Protein AF-A0A0X3VZY6-F1 (afdb_monomer)

Nearest PDB structures (foldseek):
  1spb-assembly1_P  TM=7.757E-01  e=2.122E-01  Bacillus amyloliquefaciens
  3cnq-assembly1_P  TM=7.868E-01  e=3.619E-01  Bacillus amyloliquefaciens
  1scj-assembly1_B  TM=7.594E-01  e=2.771E-01  Bacillus subtilis
  3whi-assembly2_B  TM=7.362E-01  e=1.052E+00  Bacillus subtilis subsp. subtilis str. 168
  3fry-assembly1_B  TM=6.091E-01  e=3.868E-01  Archaeoglobus fulgidus

Mean predicted aligned error: 6.27 Å

Organism: Streptomyces violaceusniger (NCBI:txid68280)

Radius of gyration: 17.02 Å; Cα contacts (8 Å, |Δi|>4): 91; chains: 1; bounding box: 22×45×47 Å

Secondary structure (DSSP, 8-state):
-EEE-GGGHHHHHHHHHHT--EEEEEEGGGTEEEEE--GGGHHHHHTSTTEEEEPPP----PPPPP-----

Solvent-accessible surface area (backbone atoms only — not comparable to full-atom values): 4374 Å² total; per-residue (Å²): 63,35,36,35,44,52,96,46,37,73,62,34,52,55,54,44,46,73,60,59,40,51,75,76,46,79,37,63,94,75,18,34,40,33,55,51,60,62,76,89,44,47,68,59,45,57,67,37,76,54,45,76,46,75,48,77,87,77,88,80,81,76,77,79,77,74,86,70,81,88,125

Sequence (71 aa):
MLSVDPDRFAQVVEAARRAGPTVTGEQQILGALSGTIAEDRIPVLEAVDGVESVDREQIVRLPPPPDAPIQ

pLDDT: mean 90.29, std 7.34, range [62.22, 96.06]

Foldseek 3Di:
DWAFDLVCLVVLVVQLVVLPWDWPDDDSVRRDTDTDDDPVSQVVNCPRPGTDDDDDDDDDDDDPDDPDPPD

Structure (mmCIF, N/CA/C/O backbone):
data_AF-A0A0X3VZY6-F1
#
_entry.id   AF-A0A0X3VZY6-F1
#
loop_
_atom_site.group_PDB
_atom_site.id
_atom_site.type_symbol
_atom_site.label_atom_id
_atom_site.label_alt_id
_atom_site.label_comp_id
_atom_site.label_asym_id
_atom_site.label_entity_id
_atom_site.label_seq_id
_atom_site.pdbx_PDB_ins_code
_atom_site.Cartn_x
_atom_site.Cartn_y
_atom_site.Cartn_z
_atom_site.occupancy
_atom_site.B_iso_or_equiv
_atom_site.auth_seq_id
_atom_site.auth_comp_id
_atom_site.auth_asym_id
_atom_site.auth_atom_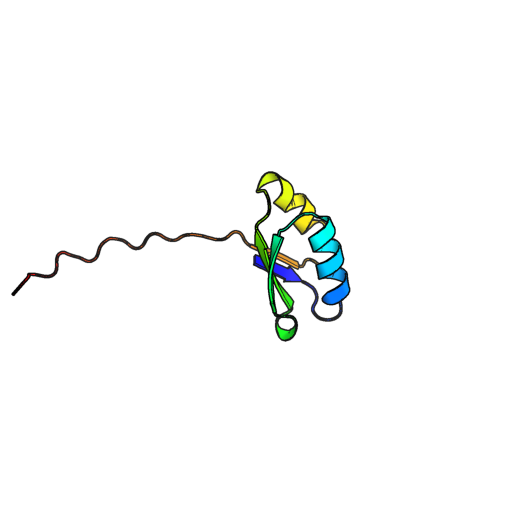id
_atom_site.pdbx_PDB_model_num
ATOM 1 N N . MET A 1 1 ? 0.893 4.568 4.123 1.00 90.00 1 MET A N 1
ATOM 2 C CA . MET A 1 1 ? 2.045 4.691 3.209 1.00 90.00 1 MET A CA 1
ATOM 3 C C . MET A 1 1 ? 2.346 3.308 2.656 1.00 90.00 1 MET A C 1
ATOM 5 O O . MET A 1 1 ? 2.115 2.334 3.352 1.00 90.00 1 MET A O 1
ATOM 9 N N . LEU A 1 2 ? 2.734 3.214 1.393 1.00 93.00 2 LEU A N 1
ATOM 10 C CA . LEU A 1 2 ? 2.953 1.967 0.664 1.00 93.00 2 LEU A CA 1
ATOM 11 C C . LEU A 1 2 ? 4.323 2.053 -0.009 1.00 93.00 2 LEU A C 1
ATOM 13 O O . LEU A 1 2 ? 4.571 3.032 -0.715 1.00 93.00 2 LEU A O 1
ATOM 17 N N . SER A 1 3 ? 5.163 1.043 0.185 1.00 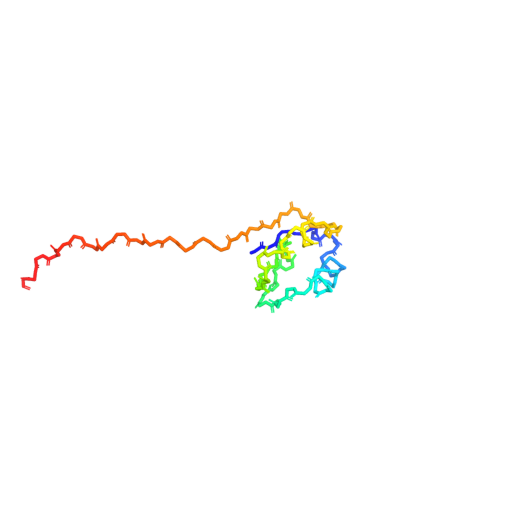95.25 3 SER A N 1
ATOM 18 C CA . SER A 1 3 ? 6.436 0.887 -0.526 1.00 95.25 3 SER A CA 1
ATOM 19 C C . SER A 1 3 ? 6.263 -0.138 -1.642 1.00 95.25 3 SER A C 1
ATOM 21 O O . SER A 1 3 ? 5.635 -1.182 -1.439 1.00 95.25 3 SER A O 1
ATOM 23 N N . VAL A 1 4 ? 6.784 0.168 -2.824 1.00 94.06 4 VAL A N 1
ATOM 24 C CA . VAL A 1 4 ? 6.649 -0.642 -4.035 1.00 94.06 4 VAL A CA 1
ATOM 25 C C . VAL A 1 4 ? 7.968 -0.719 -4.788 1.00 94.06 4 VAL A C 1
ATOM 27 O O . VAL A 1 4 ? 8.785 0.198 -4.714 1.00 94.06 4 VAL A O 1
ATOM 30 N N . ASP A 1 5 ? 8.114 -1.767 -5.592 1.00 91.44 5 ASP A N 1
ATOM 31 C CA . ASP A 1 5 ? 9.231 -1.930 -6.519 1.00 91.44 5 ASP A CA 1
ATOM 32 C C . ASP A 1 5 ? 9.319 -0.720 -7.486 1.00 91.44 5 ASP A C 1
ATOM 34 O O . ASP A 1 5 ? 8.400 -0.499 -8.294 1.00 91.44 5 ASP A O 1
ATOM 38 N N . PRO A 1 6 ? 10.403 0.081 -7.433 1.00 89.19 6 PRO A N 1
ATOM 39 C CA . PRO A 1 6 ? 10.554 1.278 -8.254 1.00 89.19 6 PRO A CA 1
ATOM 40 C C . PRO A 1 6 ? 10.728 0.966 -9.747 1.00 89.19 6 PRO A C 1
ATOM 42 O O . PRO A 1 6 ? 10.286 1.762 -10.580 1.00 89.19 6 PRO A O 1
ATOM 45 N N . ASP A 1 7 ? 11.280 -0.196 -10.110 1.00 92.00 7 ASP A N 1
ATOM 46 C CA . ASP A 1 7 ? 11.442 -0.606 -11.512 1.00 92.00 7 ASP A CA 1
ATOM 47 C C . ASP A 1 7 ? 10.088 -0.942 -12.157 1.00 92.00 7 ASP A C 1
ATOM 49 O O . ASP A 1 7 ? 9.921 -0.887 -13.380 1.00 92.00 7 ASP A O 1
ATOM 53 N N . ARG A 1 8 ? 9.082 -1.244 -11.327 1.00 91.81 8 ARG A N 1
ATOM 54 C CA . ARG A 1 8 ? 7.714 -1.595 -11.734 1.00 91.81 8 ARG A CA 1
ATOM 55 C C . ARG A 1 8 ? 6.671 -0.570 -11.292 1.00 91.81 8 ARG A C 1
ATOM 57 O O . ARG A 1 8 ? 5.475 -0.827 -11.439 1.00 91.81 8 ARG A O 1
ATOM 64 N N . PHE A 1 9 ? 7.097 0.602 -10.818 1.00 92.88 9 PHE A N 1
ATOM 65 C CA . PHE A 1 9 ? 6.260 1.566 -10.097 1.00 92.88 9 PHE A CA 1
ATOM 66 C C . PHE A 1 9 ? 4.895 1.817 -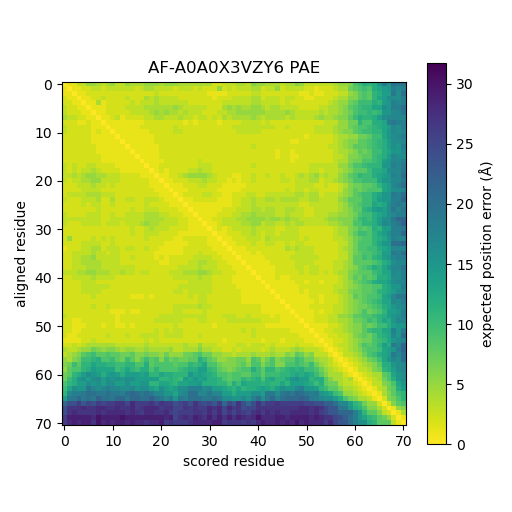10.750 1.00 92.88 9 PHE A C 1
ATOM 68 O O . PHE A 1 9 ? 3.860 1.624 -10.121 1.00 92.88 9 PHE A O 1
ATOM 75 N N . ALA A 1 10 ? 4.867 2.179 -12.037 1.00 93.06 10 ALA A N 1
ATOM 76 C CA . ALA A 1 10 ? 3.618 2.489 -12.738 1.00 93.06 10 ALA A CA 1
ATOM 77 C C . ALA A 1 10 ? 2.644 1.296 -12.778 1.00 93.06 10 ALA A C 1
ATOM 79 O O . ALA A 1 10 ? 1.436 1.467 -12.621 1.00 93.06 10 ALA A O 1
ATOM 80 N N . GLN A 1 11 ? 3.160 0.076 -12.953 1.00 94.38 11 GLN A N 1
ATOM 81 C CA . GLN A 1 11 ? 2.341 -1.134 -12.957 1.00 94.38 11 GLN A CA 1
ATOM 82 C C . GLN A 1 11 ? 1.782 -1.427 -11.560 1.00 94.38 11 GLN A C 1
ATOM 84 O O . GLN A 1 11 ? 0.598 -1.747 -11.434 1.00 94.38 11 GLN A O 1
ATOM 89 N N . VAL A 1 12 ? 2.618 -1.301 -10.525 1.00 94.44 12 VAL A N 1
ATOM 90 C CA . VAL A 1 12 ? 2.213 -1.570 -9.140 1.00 94.44 12 VAL A CA 1
ATOM 91 C C . VAL A 1 12 ? 1.222 -0.517 -8.651 1.00 94.44 12 VAL A C 1
ATOM 93 O O . VAL A 1 12 ? 0.229 -0.877 -8.031 1.00 94.44 12 VAL A O 1
ATOM 96 N N . VAL A 1 13 ? 1.406 0.763 -8.991 1.00 93.06 13 VAL A N 1
ATOM 97 C CA . VAL A 1 13 ? 0.456 1.835 -8.649 1.00 93.06 13 VAL A CA 1
ATOM 98 C C . VAL A 1 13 ? -0.911 1.588 -9.280 1.00 93.06 13 VAL A C 1
ATOM 100 O O . VAL A 1 13 ? -1.928 1.714 -8.602 1.00 93.06 13 VAL A O 1
ATOM 103 N N . GLU A 1 14 ? -0.969 1.176 -10.545 1.00 94.75 14 GLU A N 1
ATOM 104 C CA . GLU A 1 14 ? -2.240 0.835 -11.190 1.00 94.75 14 GLU A CA 1
ATOM 105 C C . GLU A 1 14 ? -2.912 -0.388 -10.552 1.00 94.75 14 GLU A C 1
ATOM 107 O O . GLU A 1 14 ? -4.129 -0.400 -10.342 1.00 94.75 14 GLU A O 1
ATOM 112 N N . ALA A 1 15 ? -2.138 -1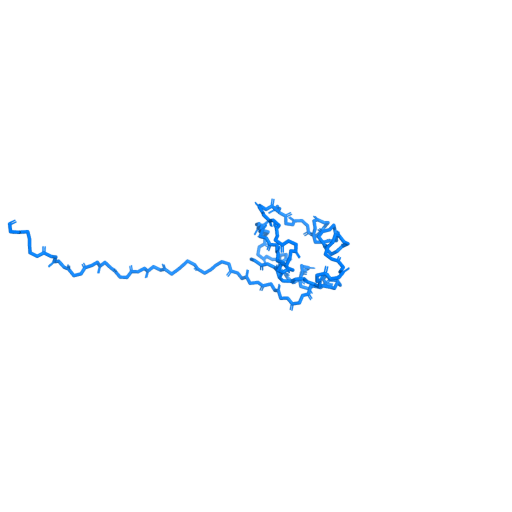.414 -10.194 1.00 94.38 15 ALA A N 1
ATOM 113 C CA . ALA A 1 15 ? -2.657 -2.574 -9.474 1.00 94.38 15 ALA A CA 1
ATOM 114 C C . ALA A 1 15 ? -3.155 -2.194 -8.068 1.00 94.38 15 ALA A C 1
ATOM 116 O O . ALA A 1 15 ? -4.262 -2.575 -7.679 1.00 94.38 15 ALA A O 1
ATOM 117 N N . ALA A 1 16 ? -2.393 -1.369 -7.350 1.00 92.81 16 ALA A N 1
ATOM 118 C CA . ALA A 1 16 ? -2.754 -0.826 -6.052 1.00 92.81 16 ALA A CA 1
ATOM 119 C C . ALA A 1 16 ? -4.047 -0.014 -6.148 1.00 92.81 16 ALA A C 1
ATOM 121 O O . ALA A 1 16 ? -4.960 -0.272 -5.378 1.00 92.81 16 ALA A O 1
ATOM 122 N N . ARG A 1 17 ? -4.206 0.880 -7.135 1.00 94.31 17 ARG A N 1
ATOM 123 C CA . ARG A 1 17 ? -5.446 1.653 -7.364 1.00 94.31 17 ARG A CA 1
ATOM 124 C C . ARG A 1 17 ? -6.673 0.757 -7.537 1.00 94.31 17 ARG A C 1
ATOM 126 O O . ARG A 1 17 ? -7.738 1.063 -7.003 1.00 94.31 17 ARG A O 1
ATOM 133 N N . ARG A 1 18 ? -6.533 -0.387 -8.213 1.00 94.38 18 ARG A N 1
ATOM 134 C CA . ARG A 1 18 ? -7.614 -1.385 -8.347 1.00 94.38 18 ARG A CA 1
ATOM 135 C C . ARG A 1 18 ? -7.952 -2.079 -7.025 1.00 94.38 18 ARG A C 1
ATOM 137 O O . ARG A 1 18 ? -9.084 -2.525 -6.852 1.00 94.38 18 ARG A O 1
ATOM 144 N N . ALA A 1 19 ? -7.020 -2.122 -6.074 1.00 92.69 19 ALA A N 1
ATOM 145 C CA . ALA A 1 19 ? -7.275 -2.561 -4.703 1.00 92.69 19 ALA A CA 1
ATOM 146 C C . ALA A 1 19 ? -8.060 -1.520 -3.871 1.00 92.69 19 ALA A C 1
ATOM 148 O O . ALA A 1 19 ? -8.433 -1.797 -2.731 1.00 92.69 19 ALA A O 1
ATOM 149 N N . GLY A 1 20 ? -8.413 -0.364 -4.438 1.00 92.38 20 GLY A N 1
ATOM 150 C CA . GLY A 1 20 ? -9.308 0.624 -3.831 1.00 92.38 20 GLY A CA 1
ATOM 151 C C . GLY A 1 20 ? -8.720 1.693 -2.889 1.00 92.38 20 GLY A C 1
ATOM 152 O O . GLY A 1 20 ? -9.530 2.355 -2.240 1.00 92.38 20 GLY A O 1
ATOM 153 N N . PRO A 1 21 ? -7.395 1.923 -2.765 1.00 93.75 21 PRO A N 1
ATOM 154 C CA . PRO A 1 21 ? -6.892 3.099 -2.079 1.00 93.75 21 PRO A CA 1
ATOM 155 C C . PRO A 1 21 ? -7.184 4.365 -2.898 1.00 93.75 21 PRO A C 1
ATOM 157 O O . PRO A 1 21 ? -7.001 4.410 -4.117 1.00 93.75 21 PRO A O 1
ATOM 160 N N . THR A 1 22 ? -7.564 5.434 -2.206 1.00 95.12 22 THR A N 1
ATOM 161 C CA . THR A 1 22 ? -7.502 6.794 -2.743 1.00 95.12 22 THR A CA 1
ATOM 162 C C . THR A 1 22 ? -6.065 7.278 -2.640 1.00 95.12 22 THR A C 1
ATOM 164 O O . THR A 1 22 ? -5.571 7.542 -1.546 1.00 95.12 22 THR A O 1
ATOM 167 N N . VAL A 1 23 ? -5.382 7.385 -3.774 1.00 93.81 23 VAL A N 1
ATOM 168 C CA . VAL A 1 23 ? -4.004 7.882 -3.824 1.00 93.81 23 VAL A CA 1
ATOM 169 C C . VAL A 1 23 ? -3.984 9.391 -3.601 1.00 93.81 23 VAL A C 1
ATOM 171 O O . VAL A 1 23 ? -4.657 10.132 -4.316 1.00 93.81 23 VAL A O 1
ATOM 174 N N . THR A 1 24 ? -3.185 9.839 -2.637 1.00 94.06 24 THR A N 1
ATOM 175 C CA . THR A 1 24 ? -2.985 11.256 -2.298 1.00 94.06 24 THR A CA 1
ATOM 176 C C . THR A 1 24 ? -1.596 11.767 -2.673 1.00 94.06 24 THR A C 1
ATOM 178 O O . THR A 1 24 ? -1.403 12.977 -2.761 1.00 94.06 24 THR A O 1
ATOM 181 N N . GLY A 1 25 ? -0.636 10.876 -2.935 1.00 93.25 25 GLY A N 1
ATOM 182 C CA . GLY A 1 25 ? 0.691 11.258 -3.407 1.00 93.25 25 GLY A CA 1
ATOM 183 C C . GLY A 1 25 ? 1.496 10.080 -3.943 1.00 93.25 25 GLY A C 1
ATOM 184 O O . GLY A 1 25 ? 1.377 8.961 -3.451 1.00 93.25 25 GLY A O 1
ATOM 185 N N . GLU A 1 26 ? 2.339 10.356 -4.932 1.00 95.06 26 GLU A N 1
ATOM 186 C CA . GLU A 1 26 ? 3.255 9.402 -5.558 1.00 95.06 26 GLU A CA 1
ATOM 187 C C . GLU A 1 26 ? 4.683 9.938 -5.473 1.00 95.06 26 GLU A C 1
ATOM 189 O O . GLU A 1 26 ? 4.938 11.114 -5.737 1.00 95.06 26 GLU A O 1
ATOM 194 N N . GLN A 1 27 ? 5.619 9.073 -5.102 1.00 94.44 27 GLN A N 1
ATOM 195 C CA . GLN A 1 27 ? 7.039 9.377 -4.967 1.00 94.44 27 GLN A CA 1
ATOM 196 C C . GLN A 1 27 ? 7.825 8.325 -5.747 1.00 94.44 27 GLN A C 1
ATOM 198 O O . GLN A 1 27 ? 8.495 7.469 -5.174 1.00 94.44 27 GLN A O 1
ATOM 203 N N . GLN A 1 28 ? 7.722 8.388 -7.076 1.00 92.25 28 GLN A N 1
ATOM 204 C CA . GLN A 1 28 ? 8.258 7.373 -7.988 1.00 92.25 28 GLN A CA 1
ATOM 205 C C . GLN A 1 28 ? 9.750 7.085 -7.772 1.00 92.25 28 GLN A C 1
ATOM 207 O O . GLN A 1 28 ? 10.151 5.929 -7.767 1.00 92.25 28 GLN A O 1
ATOM 212 N N . ILE A 1 29 ? 10.565 8.122 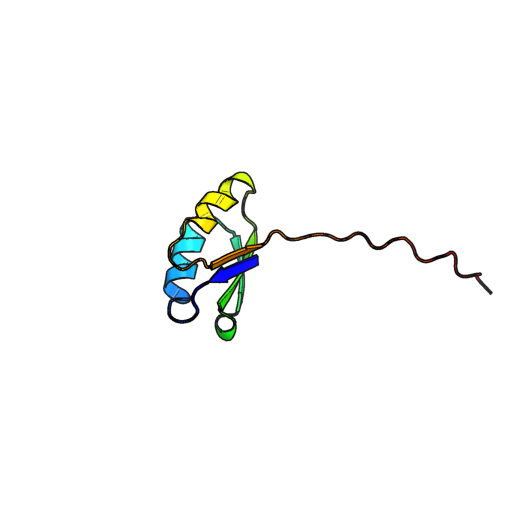-7.545 1.00 90.62 29 ILE A N 1
ATOM 213 C CA . ILE A 1 29 ? 12.014 7.973 -7.309 1.00 90.62 29 ILE A CA 1
ATOM 214 C C . ILE A 1 29 ? 12.299 7.137 -6.051 1.00 90.62 29 ILE A C 1
ATOM 216 O O . ILE A 1 29 ? 13.294 6.425 -6.003 1.00 90.62 29 ILE A O 1
ATOM 220 N N . LEU A 1 30 ? 11.434 7.234 -5.039 1.00 91.25 30 LEU A N 1
ATOM 221 C CA . LEU A 1 30 ? 11.583 6.539 -3.761 1.00 91.25 30 LEU A CA 1
ATOM 222 C C . LEU A 1 30 ? 10.818 5.211 -3.712 1.00 91.25 30 LEU A C 1
ATOM 224 O O . LEU A 1 30 ? 10.869 4.542 -2.687 1.00 91.25 30 LEU A O 1
ATOM 228 N N . GLY A 1 31 ? 10.078 4.851 -4.767 1.00 94.88 31 GLY A N 1
ATOM 229 C CA . GLY A 1 31 ? 9.213 3.672 -4.747 1.00 94.88 31 GLY A CA 1
ATOM 230 C C . GLY A 1 31 ? 8.085 3.778 -3.717 1.00 94.88 31 GLY A C 1
ATOM 231 O O . GLY A 1 31 ? 7.691 2.774 -3.142 1.00 94.88 31 GLY A O 1
ATOM 232 N N . ALA A 1 32 ? 7.569 4.981 -3.440 1.00 94.69 32 ALA A N 1
ATOM 233 C CA . ALA A 1 32 ? 6.562 5.177 -2.395 1.00 94.69 32 ALA A CA 1
ATOM 234 C C . ALA A 1 32 ? 5.244 5.773 -2.913 1.00 94.69 32 ALA A C 1
ATOM 236 O O . ALA A 1 32 ? 5.211 6.624 -3.805 1.00 94.69 32 ALA A O 1
ATOM 237 N N . LEU A 1 33 ? 4.144 5.337 -2.303 1.00 94.25 33 LEU A N 1
ATOM 238 C CA . LEU A 1 33 ? 2.780 5.793 -2.550 1.00 94.25 33 LEU A CA 1
ATOM 239 C C . LEU A 1 33 ? 2.106 6.138 -1.215 1.00 94.25 33 LEU A C 1
ATOM 241 O O . LEU A 1 33 ? 2.150 5.381 -0.244 1.00 94.25 33 LEU A O 1
ATOM 245 N N . SER A 1 34 ? 1.419 7.271 -1.178 1.00 94.44 34 SER A N 1
ATOM 246 C CA . SER A 1 34 ? 0.584 7.686 -0.054 1.00 94.44 34 SER A CA 1
ATOM 247 C C . SER A 1 34 ? -0.877 7.693 -0.467 1.00 94.44 34 SER A C 1
ATOM 249 O O . SER A 1 34 ? -1.229 8.072 -1.585 1.00 94.44 34 SER A O 1
ATOM 251 N N . GLY A 1 35 ? -1.742 7.269 0.447 1.00 94.50 35 GLY A N 1
ATOM 252 C CA . GLY A 1 35 ? -3.169 7.213 0.198 1.00 94.50 35 GLY A CA 1
ATOM 253 C C . GLY A 1 35 ? -3.953 6.717 1.399 1.00 94.50 35 GLY A C 1
ATOM 254 O O . GLY A 1 35 ? -3.386 6.309 2.414 1.00 94.50 35 GLY A O 1
ATOM 255 N N . THR A 1 36 ? -5.268 6.750 1.248 1.00 94.81 36 THR A N 1
ATOM 256 C CA . THR A 1 36 ? -6.244 6.270 2.224 1.00 94.81 36 THR A CA 1
ATOM 257 C C . THR A 1 36 ? -6.967 5.050 1.682 1.00 94.81 36 THR A C 1
ATOM 259 O O . THR A 1 36 ? -7.397 5.022 0.532 1.00 94.81 36 THR A O 1
ATOM 262 N N . ILE A 1 37 ? -7.123 4.031 2.519 1.00 95.06 37 ILE A N 1
ATOM 263 C CA . ILE A 1 37 ? -7.855 2.803 2.208 1.00 95.06 37 ILE A CA 1
ATOM 264 C C . ILE A 1 37 ? -8.604 2.352 3.464 1.00 95.06 37 ILE A C 1
ATOM 266 O O . ILE A 1 37 ? -8.210 2.707 4.576 1.00 95.06 37 ILE A O 1
ATOM 270 N N . ALA A 1 38 ? -9.687 1.595 3.296 1.00 93.94 38 ALA A N 1
ATOM 271 C CA . ALA A 1 38 ? -10.357 0.956 4.421 1.00 93.94 38 ALA A CA 1
ATOM 272 C C . ALA A 1 38 ? -9.412 -0.041 5.120 1.00 93.94 38 ALA A C 1
ATOM 274 O O . ALA A 1 38 ? -8.623 -0.727 4.468 1.00 93.94 38 ALA A O 1
ATOM 275 N N . GLU A 1 39 ? -9.461 -0.103 6.450 1.00 90.69 39 GLU A N 1
ATOM 276 C CA . GLU A 1 39 ? -8.493 -0.871 7.244 1.00 90.69 39 GLU A CA 1
ATOM 277 C C . GLU A 1 39 ? -8.573 -2.384 6.983 1.00 90.69 39 GLU A C 1
ATOM 279 O O . GLU A 1 39 ? -7.552 -3.064 6.896 1.00 90.69 39 GLU A O 1
ATOM 284 N N . ASP A 1 40 ? -9.778 -2.899 6.759 1.00 93.44 40 ASP A N 1
ATOM 285 C CA . ASP A 1 40 ? -10.053 -4.289 6.386 1.00 93.44 40 ASP A CA 1
ATOM 286 C C . ASP A 1 40 ? -9.512 -4.669 4.995 1.00 93.44 40 ASP A C 1
ATOM 288 O O . ASP A 1 40 ? -9.358 -5.849 4.679 1.00 93.44 40 ASP A O 1
ATOM 292 N N . ARG A 1 41 ? -9.179 -3.676 4.165 1.00 94.00 41 ARG A N 1
ATOM 293 C CA . ARG A 1 41 ? -8.609 -3.850 2.823 1.00 94.00 41 ARG A CA 1
ATOM 294 C C . ARG A 1 41 ? -7.082 -3.817 2.810 1.00 94.00 41 ARG A C 1
ATOM 296 O O . ARG A 1 41 ? -6.503 -4.109 1.767 1.00 94.0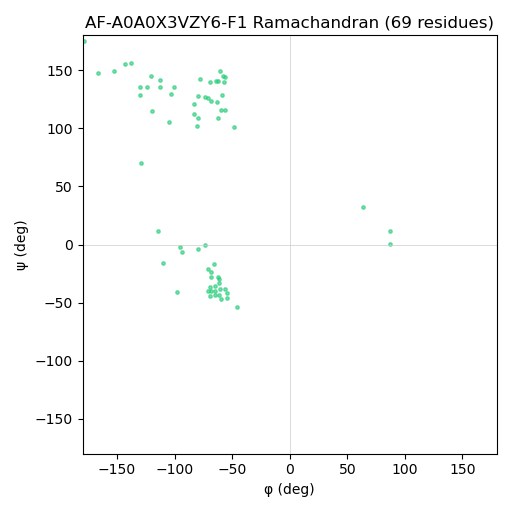0 41 ARG A O 1
ATOM 303 N N . ILE A 1 42 ? -6.424 -3.511 3.931 1.00 93.62 42 ILE A N 1
ATOM 304 C CA . ILE A 1 42 ? -4.954 -3.488 4.016 1.00 93.62 42 ILE A CA 1
ATOM 305 C C . ILE A 1 42 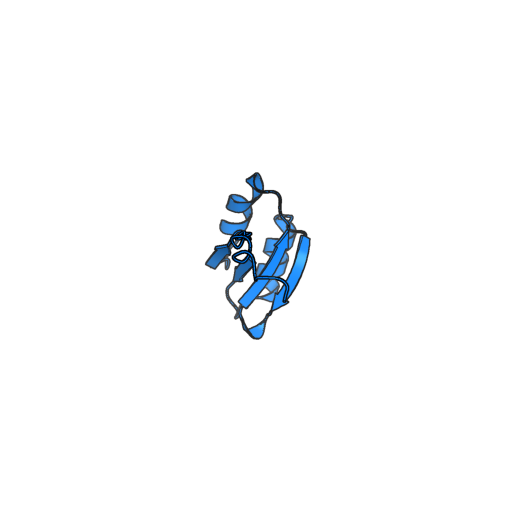? -4.326 -4.817 3.547 1.00 93.62 42 ILE A C 1
ATOM 307 O O . ILE A 1 42 ? -3.449 -4.750 2.688 1.00 93.62 42 ILE A O 1
ATOM 311 N N . PRO A 1 43 ? -4.808 -6.011 3.957 1.00 95.00 43 PRO A N 1
ATOM 312 C CA . PRO A 1 43 ? -4.237 -7.277 3.480 1.00 95.00 43 PRO A CA 1
ATOM 313 C C . PRO A 1 43 ? -4.373 -7.487 1.965 1.00 95.00 43 PRO A C 1
ATOM 315 O O . PRO A 1 43 ? -3.555 -8.158 1.344 1.00 95.00 43 PRO A O 1
ATOM 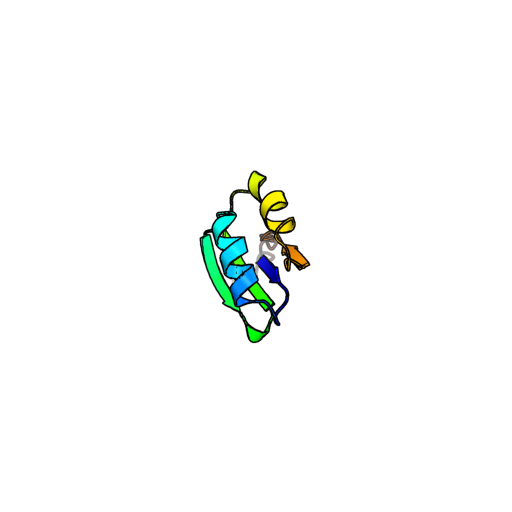318 N N . VAL A 1 44 ? -5.407 -6.907 1.344 1.00 94.81 44 VAL A N 1
ATOM 319 C CA . VAL A 1 44 ? -5.586 -6.956 -0.117 1.00 94.81 44 VAL A CA 1
ATOM 320 C C . VAL A 1 44 ? -4.517 -6.118 -0.812 1.00 94.81 44 VAL A C 1
ATOM 322 O O . VAL A 1 44 ? -4.046 -6.500 -1.879 1.00 94.81 44 VAL A O 1
ATOM 325 N N . LEU A 1 45 ? -4.137 -4.989 -0.212 1.00 93.56 45 LEU A N 1
ATOM 326 C CA . LEU A 1 45 ? -3.084 -4.123 -0.727 1.00 93.56 45 LEU A CA 1
ATOM 327 C C . LEU A 1 45 ? -1.698 -4.766 -0.564 1.00 93.56 45 LEU A C 1
ATOM 329 O O . LEU A 1 45 ? -0.908 -4.710 -1.497 1.00 93.56 45 LEU A O 1
ATOM 333 N N . GLU A 1 46 ? -1.434 -5.429 0.566 1.00 94.88 46 GLU A N 1
ATOM 334 C CA . GLU A 1 46 ? -0.195 -6.195 0.806 1.00 94.88 46 GLU A CA 1
ATOM 335 C C . GLU A 1 46 ? -0.018 -7.358 -0.182 1.00 94.88 46 GLU A C 1
ATOM 337 O O . GLU A 1 46 ? 1.102 -7.726 -0.517 1.00 94.88 46 GLU A O 1
ATOM 342 N N . ALA A 1 47 ? -1.120 -7.933 -0.670 1.00 96.06 47 ALA A N 1
ATOM 343 C CA . ALA A 1 47 ? -1.096 -9.032 -1.631 1.00 96.06 47 ALA A CA 1
ATOM 344 C C . ALA A 1 47 ? -0.854 -8.591 -3.088 1.00 96.06 47 ALA A C 1
ATOM 346 O O . ALA A 1 47 ? -0.795 -9.442 -3.980 1.00 96.06 47 ALA A O 1
ATOM 347 N N . VAL A 1 48 ? -0.760 -7.286 -3.366 1.00 95.19 48 VAL A N 1
ATOM 348 C CA . VAL A 1 48 ? -0.468 -6.788 -4.715 1.00 95.19 48 VAL A CA 1
ATOM 349 C C . VAL A 1 48 ? 0.987 -7.102 -5.064 1.00 95.19 48 VAL A C 1
ATOM 351 O O . VAL A 1 48 ? 1.909 -6.723 -4.351 1.00 95.19 48 VAL A O 1
ATOM 354 N N . ASP A 1 49 ? 1.200 -7.774 -6.194 1.00 95.25 49 ASP A N 1
ATOM 355 C CA . ASP A 1 49 ? 2.546 -8.083 -6.679 1.00 95.25 49 ASP A CA 1
ATOM 356 C C . ASP A 1 49 ? 3.372 -6.803 -6.902 1.00 95.25 49 ASP A C 1
ATOM 358 O O . ASP A 1 49 ? 2.925 -5.873 -7.578 1.00 95.25 49 ASP A O 1
ATOM 362 N N . GLY A 1 50 ? 4.578 -6.771 -6.331 1.00 93.56 50 GLY A N 1
ATOM 363 C CA . GLY A 1 50 ? 5.459 -5.601 -6.313 1.00 93.56 50 GLY A CA 1
ATOM 364 C C . GLY A 1 50 ? 5.231 -4.635 -5.145 1.00 93.56 50 GLY A C 1
ATOM 365 O O . GLY A 1 50 ? 5.936 -3.633 -5.070 1.00 93.56 50 GLY A O 1
ATOM 366 N N . VAL A 1 51 ? 4.288 -4.911 -4.236 1.00 94.81 51 VAL A N 1
ATOM 367 C CA . VAL A 1 51 ? 4.219 -4.239 -2.929 1.00 94.81 51 VAL A CA 1
ATOM 368 C C . VAL A 1 51 ? 5.229 -4.869 -1.980 1.00 94.81 51 VAL A C 1
ATOM 370 O O . VAL A 1 51 ? 5.239 -6.081 -1.780 1.00 94.81 51 VAL A O 1
ATOM 373 N N . GLU A 1 52 ? 6.063 -4.030 -1.375 1.00 94.81 52 GLU A N 1
ATOM 374 C CA . GLU A 1 52 ? 7.079 -4.456 -0.412 1.00 94.81 52 GLU A CA 1
ATOM 375 C C . GLU A 1 52 ? 6.600 -4.278 1.031 1.00 94.81 52 GLU A C 1
ATOM 377 O O . GLU A 1 52 ? 6.834 -5.140 1.880 1.00 94.81 52 GLU A O 1
ATOM 382 N N . SER A 1 53 ? 5.912 -3.168 1.321 1.00 94.56 53 SER A N 1
ATOM 383 C CA . SER A 1 53 ? 5.370 -2.886 2.654 1.00 94.56 53 SER A CA 1
ATOM 384 C C . SER A 1 53 ? 4.132 -1.995 2.608 1.00 94.56 53 SER A C 1
ATOM 386 O O . SER A 1 53 ? 4.013 -1.114 1.753 1.00 94.56 53 SER A O 1
ATOM 388 N N . VAL A 1 54 ? 3.226 -2.186 3.573 1.00 94.75 54 VAL A N 1
ATOM 389 C CA . VAL A 1 54 ? 2.118 -1.265 3.858 1.00 94.75 54 VAL A CA 1
ATOM 390 C C . VAL A 1 54 ? 2.246 -0.756 5.289 1.00 94.75 54 VAL A C 1
ATOM 392 O O . VAL A 1 54 ? 2.075 -1.497 6.253 1.00 94.75 54 VAL A O 1
ATOM 395 N N . ASP A 1 55 ? 2.485 0.541 5.429 1.00 92.19 55 ASP A N 1
ATOM 396 C CA . ASP A 1 55 ? 2.598 1.225 6.710 1.00 92.19 55 ASP A CA 1
ATOM 397 C C . ASP A 1 55 ? 1.326 2.018 7.019 1.00 92.19 55 ASP A C 1
ATOM 399 O O . ASP A 1 55 ? 0.835 2.819 6.211 1.00 92.19 55 ASP A O 1
ATOM 403 N N . ARG A 1 56 ? 0.790 1.822 8.225 1.00 90.94 56 ARG A N 1
ATOM 404 C CA . ARG A 1 56 ? -0.340 2.609 8.732 1.00 90.94 56 ARG A CA 1
ATOM 405 C C . ARG A 1 56 ? 0.160 3.966 9.206 1.00 90.94 56 ARG A C 1
ATOM 407 O O . ARG A 1 56 ? 1.223 4.065 9.813 1.00 90.94 56 ARG A O 1
ATOM 414 N N . GLU A 1 57 ? -0.626 5.011 8.966 1.00 85.31 57 GLU A N 1
ATOM 415 C CA . GLU A 1 57 ? -0.338 6.303 9.581 1.00 85.31 57 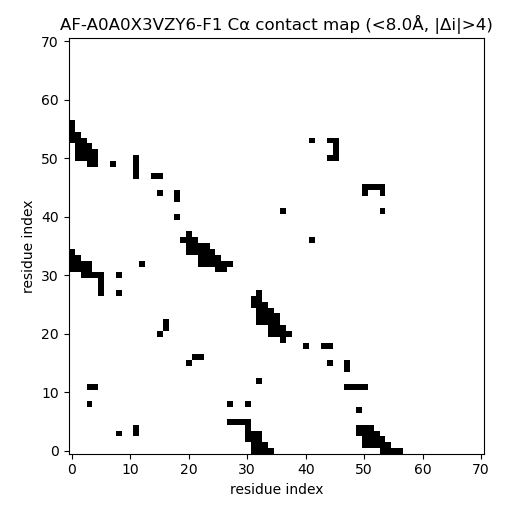GLU A CA 1
ATOM 416 C C . GLU A 1 57 ? -0.449 6.171 11.105 1.00 85.31 57 GLU A C 1
ATOM 418 O O . GLU A 1 57 ? -1.479 5.752 11.635 1.00 85.31 57 GLU A O 1
ATOM 423 N N . GLN A 1 58 ? 0.629 6.509 11.811 1.00 80.69 58 GLN A N 1
ATOM 424 C CA . GLN A 1 58 ? 0.663 6.502 13.265 1.00 80.69 58 GLN A CA 1
ATOM 425 C C . GLN A 1 58 ? 0.604 7.942 13.772 1.00 80.69 58 GLN A C 1
ATOM 427 O O . GLN A 1 58 ? 1.583 8.684 13.712 1.00 80.69 58 GLN A O 1
ATOM 432 N N . ILE A 1 59 ? -0.554 8.341 14.297 1.00 81.75 59 ILE A N 1
ATOM 433 C CA . ILE A 1 59 ? -0.714 9.651 14.931 1.00 81.75 59 ILE A CA 1
ATOM 434 C C . ILE A 1 59 ? -0.152 9.565 16.351 1.00 81.75 59 ILE A C 1
ATOM 436 O O . ILE A 1 59 ? -0.799 9.050 17.265 1.00 81.75 59 ILE A O 1
ATOM 440 N N . VAL A 1 60 ? 1.060 10.084 16.547 1.00 81.88 60 VAL A N 1
ATOM 441 C CA . VAL A 1 60 ? 1.653 10.219 17.881 1.00 81.88 60 VAL A CA 1
ATOM 442 C C . VAL A 1 60 ? 1.143 11.506 18.525 1.00 81.88 60 VAL A C 1
ATOM 444 O O . VAL A 1 60 ? 1.337 12.605 18.008 1.00 81.88 60 VAL A O 1
ATOM 447 N N . ARG A 1 61 ? 0.492 11.380 19.684 1.00 81.94 61 ARG A N 1
ATOM 448 C CA . ARG A 1 61 ? 0.103 12.528 20.510 1.00 81.94 61 ARG A CA 1
ATOM 449 C C . ARG A 1 61 ? 1.292 12.932 21.371 1.00 81.94 61 ARG A C 1
ATOM 451 O O . ARG A 1 61 ? 1.678 12.188 22.269 1.00 81.94 61 ARG A O 1
ATOM 458 N N . LEU A 1 62 ? 1.862 14.103 21.099 1.00 84.25 62 LEU A N 1
ATOM 459 C CA . LEU A 1 62 ? 2.862 14.689 21.989 1.00 84.25 62 LEU A CA 1
ATOM 460 C C . LEU A 1 62 ? 2.213 15.019 23.345 1.00 84.25 62 LEU A C 1
ATOM 462 O O . LEU A 1 62 ? 1.056 15.459 23.368 1.00 84.25 62 LEU A O 1
ATOM 466 N N . PRO A 1 63 ? 2.920 14.802 24.472 1.00 82.50 63 PRO A N 1
ATOM 467 C CA . PRO A 1 63 ? 2.443 15.274 25.764 1.00 82.50 63 PRO A CA 1
ATOM 468 C C . PRO A 1 63 ? 2.318 16.807 25.734 1.00 82.50 63 PRO A C 1
ATOM 470 O O . PRO A 1 63 ? 3.071 17.461 25.003 1.00 82.50 63 PRO A O 1
ATOM 473 N N . PRO A 1 64 ? 1.378 17.396 26.498 1.00 81.38 64 PRO A N 1
ATOM 474 C CA . PRO A 1 64 ? 1.305 18.847 26.611 1.00 81.38 64 PRO A CA 1
ATOM 475 C C . PRO A 1 64 ? 2.657 19.394 27.105 1.00 81.38 64 PRO A C 1
ATOM 477 O O . PRO A 1 64 ? 3.322 18.721 27.902 1.00 81.38 64 PRO A O 1
ATOM 480 N N . PRO A 1 65 ? 3.091 20.580 26.636 1.00 82.06 65 PRO A N 1
ATOM 481 C CA . PRO A 1 65 ? 4.294 21.204 27.168 1.00 82.06 65 PRO A CA 1
ATOM 482 C C . PRO A 1 65 ? 4.132 21.402 28.684 1.00 82.06 65 PRO A C 1
ATOM 484 O O . PRO A 1 65 ? 3.012 21.655 29.137 1.00 82.06 65 PRO A O 1
ATOM 487 N N . PRO A 1 66 ? 5.212 21.278 29.479 1.00 82.81 66 PRO A N 1
ATOM 488 C CA . PRO A 1 66 ? 5.146 21.638 30.890 1.00 82.81 66 PRO A CA 1
ATOM 489 C C . PRO A 1 66 ? 4.703 23.097 30.993 1.00 82.81 66 PRO A C 1
ATOM 491 O O . PRO A 1 66 ? 5.134 23.905 30.167 1.00 82.81 66 PRO A O 1
ATOM 494 N N . ASP A 1 67 ? 3.843 23.410 31.968 1.00 75.00 67 ASP A N 1
ATOM 495 C CA . ASP A 1 67 ? 3.344 24.765 32.209 1.00 75.00 67 ASP A CA 1
ATOM 496 C C . ASP A 1 67 ? 4.526 25.742 32.230 1.00 75.00 67 ASP A C 1
ATOM 498 O O . ASP A 1 67 ? 5.293 25.810 33.193 1.00 75.00 67 ASP A O 1
ATOM 502 N N . ALA A 1 68 ? 4.720 26.460 31.123 1.00 70.06 68 ALA A N 1
ATOM 503 C CA . ALA A 1 68 ? 5.715 27.508 31.061 1.00 70.06 68 ALA A CA 1
ATOM 504 C C . ALA A 1 68 ? 5.201 28.620 31.981 1.00 70.06 68 ALA A C 1
ATOM 506 O O . ALA A 1 68 ? 4.063 29.064 31.790 1.00 70.06 68 ALA A O 1
ATOM 507 N N . PRO A 1 69 ? 5.970 29.061 32.993 1.00 73.06 69 PRO A N 1
ATOM 508 C CA . PRO A 1 69 ? 5.533 30.166 33.824 1.00 73.06 69 PRO A CA 1
ATOM 509 C C . PRO A 1 69 ? 5.341 31.375 32.911 1.00 73.06 69 PRO A C 1
ATOM 511 O O . PRO A 1 69 ? 6.288 31.844 32.281 1.00 73.06 69 PRO A O 1
ATOM 514 N N . ILE A 1 70 ? 4.096 31.837 32.808 1.00 62.22 70 ILE A N 1
ATOM 515 C CA . ILE A 1 70 ? 3.778 33.119 32.190 1.00 62.22 70 ILE A CA 1
ATOM 516 C C . ILE A 1 70 ? 4.481 34.165 33.063 1.00 62.22 70 ILE A C 1
ATOM 518 O O . ILE A 1 70 ? 4.101 34.345 34.223 1.00 62.22 70 ILE A O 1
ATOM 522 N N . GLN A 1 71 ? 5.548 34.772 32.540 1.00 63.44 71 GLN A N 1
ATOM 523 C CA . GLN A 1 71 ? 6.225 35.926 33.136 1.00 63.44 71 GLN A CA 1
ATOM 524 C C . GLN A 1 71 ? 5.935 37.173 32.314 1.00 63.44 71 GLN A C 1
ATOM 526 O O . GLN A 1 71 ? 5.928 37.061 31.067 1.00 63.44 71 GLN A O 1
#